Protein AF-A0A838PAS2-F1 (afdb_monomer_lite)

Structure (mmCIF, N/CA/C/O backbone):
data_AF-A0A838PAS2-F1
#
_entry.id   AF-A0A838PAS2-F1
#
loop_
_atom_site.group_PDB
_atom_site.id
_atom_site.type_symbol
_atom_site.label_atom_id
_atom_site.label_alt_id
_atom_site.label_comp_id
_atom_site.label_asym_id
_atom_site.label_entity_id
_atom_site.label_seq_id
_atom_site.pdbx_PDB_ins_code
_atom_site.Cartn_x
_atom_site.Cartn_y
_atom_site.Cartn_z
_atom_site.occupancy
_atom_site.B_iso_or_equiv
_atom_site.auth_seq_id
_atom_site.auth_comp_id
_atom_site.auth_asym_id
_atom_site.auth_atom_id
_atom_site.pdbx_PDB_model_num
ATOM 1 N N . MET A 1 1 ? 3.449 -16.831 20.352 1.00 34.25 1 MET A N 1
ATOM 2 C CA . MET A 1 1 ? 2.326 -17.574 19.741 1.00 34.25 1 MET A CA 1
ATOM 3 C C . MET A 1 1 ? 2.329 -17.229 18.261 1.00 34.25 1 MET A C 1
ATOM 5 O O . MET A 1 1 ? 2.595 -16.067 17.983 1.00 34.25 1 MET A O 1
ATOM 9 N N . PRO A 1 2 ? 2.157 -18.176 17.323 1.00 45.19 2 PRO A N 1
ATOM 10 C CA . PRO A 1 2 ? 1.973 -17.796 15.929 1.00 45.19 2 PRO A CA 1
ATOM 11 C C . PRO A 1 2 ? 0.646 -17.039 15.835 1.00 45.19 2 PRO A C 1
ATOM 13 O O . PRO A 1 2 ? -0.370 -17.533 16.326 1.00 45.19 2 PRO A O 1
ATOM 16 N N . ASP A 1 3 ? 0.677 -15.825 15.292 1.00 54.28 3 ASP A N 1
ATOM 17 C CA . ASP A 1 3 ? -0.532 -15.036 15.064 1.00 54.28 3 ASP A CA 1
ATOM 18 C C . ASP A 1 3 ? -1.503 -15.872 14.222 1.00 54.28 3 ASP A C 1
ATOM 20 O O . ASP A 1 3 ? -1.102 -16.454 13.207 1.00 54.28 3 ASP A O 1
ATOM 24 N N . ALA A 1 4 ? -2.759 -15.983 14.667 1.00 52.69 4 ALA A N 1
ATOM 25 C CA . ALA A 1 4 ? -3.792 -16.681 13.912 1.00 52.69 4 ALA A CA 1
ATOM 26 C C . ALA A 1 4 ? -3.823 -16.132 12.471 1.00 52.69 4 ALA A C 1
ATOM 28 O O . ALA A 1 4 ? -3.711 -14.912 12.293 1.00 52.69 4 ALA A O 1
ATOM 29 N N . PRO A 1 5 ? -3.928 -16.987 11.434 1.00 66.75 5 PRO A N 1
ATOM 30 C CA . PRO A 1 5 ? -4.085 -16.490 10.079 1.00 66.75 5 PRO A CA 1
ATOM 31 C C . PRO A 1 5 ? -5.358 -15.650 10.046 1.00 66.75 5 PRO A C 1
ATOM 33 O O . PRO A 1 5 ? -6.435 -16.131 10.392 1.00 66.75 5 PRO A O 1
ATOM 36 N N . PHE A 1 6 ? -5.222 -14.383 9.672 1.00 75.56 6 PHE A N 1
ATOM 37 C CA . PHE A 1 6 ? -6.393 -13.568 9.432 1.00 75.56 6 PHE A CA 1
ATOM 38 C C . PHE A 1 6 ? -7.120 -14.067 8.181 1.00 75.56 6 PHE A C 1
ATOM 40 O O . PHE A 1 6 ? -6.504 -14.440 7.183 1.00 75.56 6 PHE A O 1
ATOM 47 N N . THR A 1 7 ? -8.442 -14.091 8.262 1.00 81.00 7 THR A N 1
ATOM 48 C CA . THR A 1 7 ? -9.354 -14.629 7.256 1.00 81.00 7 THR A CA 1
ATOM 49 C C . THR A 1 7 ? -9.564 -13.654 6.099 1.00 81.00 7 THR A C 1
ATOM 51 O O . THR A 1 7 ? -9.415 -12.436 6.229 1.00 81.00 7 THR A O 1
ATOM 54 N N . GLU A 1 8 ? -10.005 -14.173 4.951 1.00 80.38 8 GLU A N 1
ATOM 55 C CA . GLU A 1 8 ? -10.382 -13.330 3.811 1.00 80.38 8 GLU A CA 1
ATOM 56 C C . GLU A 1 8 ? -11.519 -12.355 4.152 1.00 80.38 8 GLU A C 1
ATOM 58 O O . GLU A 1 8 ? -11.527 -11.215 3.683 1.00 80.38 8 GLU A O 1
ATOM 63 N N . ALA A 1 9 ? -12.450 -12.776 5.012 1.00 82.81 9 ALA A N 1
ATOM 64 C CA . ALA A 1 9 ? -13.533 -11.929 5.493 1.00 82.81 9 ALA A CA 1
ATOM 65 C C . ALA A 1 9 ? -13.001 -10.725 6.287 1.00 82.81 9 ALA A C 1
ATOM 67 O O . ALA A 1 9 ? -13.415 -9.597 6.025 1.00 82.81 9 ALA A O 1
ATOM 68 N N . GLU A 1 10 ? -12.039 -10.938 7.189 1.00 84.62 10 GLU A N 1
ATOM 69 C CA . GLU A 1 10 ? -11.407 -9.860 7.958 1.00 84.62 10 GLU A CA 1
ATOM 70 C C . GLU A 1 10 ? -10.631 -8.899 7.058 1.00 84.62 10 GLU A C 1
ATOM 72 O O . GLU A 1 10 ? -10.724 -7.685 7.228 1.00 84.62 10 GLU A O 1
ATOM 77 N N . VAL A 1 11 ? -9.904 -9.411 6.059 1.00 84.44 11 VAL A N 1
ATOM 78 C CA . VAL A 1 11 ? -9.207 -8.556 5.085 1.00 84.44 11 VAL A CA 1
ATOM 79 C C . VAL A 1 11 ? -10.203 -7.735 4.276 1.00 84.44 11 VAL A C 1
ATOM 81 O O . VAL A 1 11 ? -9.990 -6.543 4.067 1.00 84.44 11 VAL A O 1
ATOM 84 N N . ARG A 1 12 ? -11.308 -8.335 3.830 1.00 85.12 12 ARG A N 1
ATOM 85 C CA . ARG A 1 12 ? -12.341 -7.634 3.062 1.00 85.12 12 ARG A CA 1
ATOM 86 C C . ARG A 1 12 ? -13.007 -6.534 3.888 1.00 85.12 12 ARG A C 1
ATOM 88 O O . ARG A 1 12 ? -13.119 -5.409 3.399 1.00 85.12 12 ARG A O 1
ATOM 95 N N . ASP A 1 13 ? -13.377 -6.842 5.129 1.00 87.44 13 ASP A N 1
ATOM 96 C CA . ASP A 1 13 ? -13.904 -5.876 6.096 1.00 87.44 13 ASP A CA 1
ATOM 97 C C . ASP A 1 13 ? -12.906 -4.736 6.330 1.00 87.44 13 ASP A C 1
ATOM 99 O O . ASP A 1 13 ? -13.249 -3.560 6.203 1.00 87.44 13 ASP A O 1
ATOM 103 N N . LEU A 1 14 ? -11.631 -5.073 6.558 1.00 86.25 14 LEU A N 1
ATOM 104 C CA . LEU A 1 14 ? -10.566 -4.089 6.699 1.00 86.25 14 LEU A CA 1
ATOM 105 C C . LEU A 1 14 ? -10.484 -3.171 5.495 1.00 86.25 14 LEU A C 1
ATOM 107 O O . LEU A 1 14 ? -10.440 -1.965 5.683 1.00 86.25 14 LEU A O 1
ATOM 111 N N . ILE A 1 15 ? -10.445 -3.694 4.271 1.00 86.31 15 ILE A N 1
ATOM 112 C CA . ILE A 1 15 ? -10.315 -2.858 3.075 1.00 86.31 15 ILE A CA 1
ATOM 113 C C . ILE A 1 15 ? -11.521 -1.930 2.913 1.00 86.31 15 ILE A C 1
ATOM 115 O O . ILE A 1 15 ? -11.315 -0.749 2.633 1.00 86.31 15 ILE A O 1
ATOM 119 N N . ALA A 1 16 ? -12.737 -2.413 3.169 1.00 88.12 16 ALA A N 1
ATOM 120 C CA . ALA A 1 16 ? -13.961 -1.624 3.047 1.00 88.12 16 ALA A CA 1
ATOM 121 C C . ALA A 1 16 ? -14.114 -0.546 4.136 1.00 88.12 16 ALA A C 1
ATOM 123 O O . ALA A 1 16 ? -14.625 0.540 3.856 1.00 88.12 16 ALA A O 1
ATOM 124 N N . ALA A 1 17 ? -13.658 -0.818 5.363 1.00 88.81 17 ALA A N 1
ATOM 125 C CA . ALA A 1 17 ? -13.828 0.080 6.501 1.00 88.81 17 ALA A CA 1
ATOM 126 C C . ALA A 1 17 ? -13.238 1.477 6.245 1.00 88.81 17 ALA A C 1
ATOM 128 O O . ALA A 1 17 ? -12.187 1.615 5.618 1.00 88.81 17 ALA A O 1
ATOM 129 N N . LYS A 1 18 ? -13.882 2.518 6.780 1.00 90.69 18 LYS A N 1
ATOM 130 C CA . LYS A 1 18 ? -13.356 3.888 6.752 1.00 90.69 18 LYS A CA 1
ATOM 131 C C . LYS A 1 18 ? -12.232 4.033 7.781 1.00 90.69 18 LYS A C 1
ATOM 133 O O . LYS A 1 18 ? -12.364 3.590 8.926 1.00 90.69 18 LYS A O 1
ATOM 138 N N . LYS A 1 19 ? -11.107 4.608 7.366 1.00 91.50 19 LYS A N 1
ATOM 139 C CA . LYS A 1 19 ? -9.876 4.703 8.161 1.00 91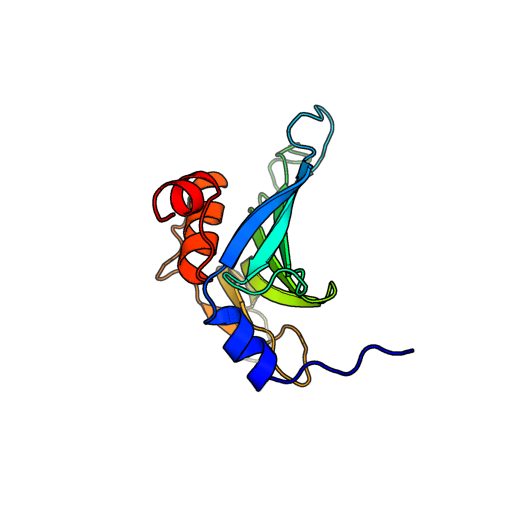.50 19 LYS A CA 1
ATOM 140 C C . LYS A 1 19 ? -9.297 6.105 8.085 1.00 91.50 19 LYS A C 1
ATOM 142 O O . LYS A 1 19 ? -9.620 6.842 7.165 1.00 91.50 19 LYS A O 1
ATOM 147 N N . TYR A 1 20 ? -8.377 6.430 8.982 1.00 89.69 20 TYR A N 1
ATOM 148 C CA . TYR A 1 20 ? -7.658 7.700 8.960 1.00 89.69 20 TYR A CA 1
ATOM 149 C C . TYR A 1 20 ? -6.190 7.512 9.339 1.00 89.69 20 TYR A C 1
ATOM 151 O O . TYR A 1 20 ? -5.826 6.576 10.060 1.00 89.69 20 TYR A O 1
ATOM 159 N N . ILE A 1 21 ? -5.340 8.411 8.845 1.00 90.00 21 ILE A N 1
ATOM 160 C CA . ILE A 1 21 ? -3.942 8.499 9.273 1.00 90.00 21 ILE A CA 1
ATOM 161 C C . ILE A 1 21 ? -3.907 9.054 10.699 1.00 90.00 21 ILE A C 1
ATOM 163 O O . ILE A 1 21 ? -4.293 10.197 10.933 1.00 90.00 21 ILE A O 1
ATOM 167 N N . HIS A 1 22 ? -3.425 8.253 11.649 1.00 88.38 22 HIS A N 1
ATOM 168 C CA . HIS A 1 22 ? -3.286 8.667 13.042 1.00 88.38 22 HIS A CA 1
ATOM 169 C C . HIS A 1 22 ? -1.983 9.436 13.273 1.00 88.38 22 HIS A C 1
ATOM 171 O O . HIS A 1 22 ? -1.994 10.516 13.858 1.00 88.38 22 HIS A O 1
ATOM 177 N N . ARG A 1 23 ? -0.855 8.883 12.811 1.00 88.12 23 ARG A N 1
ATOM 178 C CA . ARG A 1 23 ? 0.464 9.515 12.937 1.00 88.12 23 ARG A CA 1
ATOM 179 C C . ARG A 1 23 ? 1.470 8.973 11.930 1.00 88.12 23 ARG A C 1
ATOM 181 O O . ARG A 1 23 ? 1.278 7.912 11.335 1.00 88.12 23 ARG A O 1
ATOM 188 N N . VAL A 1 24 ? 2.575 9.697 11.787 1.00 89.88 24 VAL A N 1
ATOM 189 C CA . VAL A 1 24 ? 3.763 9.244 11.057 1.00 89.88 24 VAL A CA 1
ATOM 190 C C . VAL A 1 24 ? 4.639 8.420 12.000 1.00 89.88 24 VAL A C 1
ATOM 192 O O . VAL A 1 24 ? 5.004 8.892 13.071 1.00 89.88 24 VAL A O 1
ATOM 195 N N . MET A 1 25 ? 4.952 7.187 11.610 1.00 89.38 25 MET A N 1
ATOM 196 C CA . MET A 1 25 ? 5.799 6.257 12.369 1.00 89.38 25 MET A CA 1
ATOM 197 C C . MET A 1 25 ? 7.264 6.324 11.940 1.00 89.38 25 MET A C 1
ATOM 199 O O . MET A 1 25 ? 8.163 6.182 12.760 1.00 89.38 25 MET A O 1
ATOM 203 N N . GLU A 1 26 ? 7.502 6.514 10.645 1.00 89.12 26 GLU A N 1
ATOM 204 C CA . GLU A 1 26 ? 8.832 6.565 10.042 1.00 89.12 26 GLU A CA 1
ATOM 205 C C . GLU A 1 26 ? 8.783 7.543 8.873 1.00 89.12 26 GLU A C 1
ATOM 207 O O . GLU A 1 26 ? 7.883 7.435 8.044 1.00 89.12 26 GLU A O 1
ATOM 212 N N . ASP A 1 27 ? 9.738 8.467 8.796 1.00 88.75 27 ASP A N 1
ATOM 213 C CA . ASP A 1 27 ? 9.927 9.363 7.655 1.00 88.75 27 ASP A CA 1
ATOM 214 C C . ASP A 1 27 ? 11.419 9.635 7.475 1.00 88.75 27 ASP A C 1
ATOM 216 O O . ASP A 1 27 ? 12.057 10.261 8.322 1.00 88.75 27 ASP A O 1
ATOM 220 N N . ASN A 1 28 ? 11.987 9.152 6.373 1.00 84.25 28 ASN A N 1
ATOM 221 C CA . ASN A 1 28 ? 13.397 9.364 6.060 1.00 84.25 28 ASN A CA 1
ATOM 222 C C . ASN A 1 28 ? 13.614 10.339 4.886 1.00 84.25 28 ASN A C 1
ATOM 224 O O . ASN A 1 28 ? 14.734 10.435 4.385 1.00 84.25 28 ASN A O 1
ATOM 228 N N . ARG A 1 29 ? 12.587 11.089 4.454 1.00 79.06 29 ARG A N 1
ATOM 229 C CA . ARG A 1 29 ? 12.686 12.027 3.315 1.00 79.06 29 ARG A CA 1
ATOM 230 C C . ARG A 1 29 ? 13.773 13.087 3.487 1.00 79.06 29 ARG A C 1
ATOM 232 O O . ARG A 1 29 ? 14.336 13.544 2.501 1.00 79.06 29 ARG A O 1
ATOM 239 N N . GLY A 1 30 ? 14.072 13.464 4.730 1.00 76.38 30 GLY A N 1
ATOM 240 C CA . GLY A 1 30 ? 15.117 14.433 5.068 1.00 76.38 30 GLY A CA 1
ATOM 241 C C . GLY A 1 30 ? 16.541 13.867 5.091 1.00 76.38 30 GLY A C 1
ATOM 242 O O . GLY A 1 30 ? 17.465 14.611 5.403 1.00 76.38 30 GLY A O 1
ATOM 243 N N . GLN A 1 31 ? 16.748 12.575 4.809 1.00 78.94 31 GLN A N 1
ATOM 244 C CA . GLN A 1 31 ? 18.072 11.953 4.853 1.00 78.94 31 GLN A CA 1
ATOM 245 C C . GLN A 1 31 ? 18.784 12.073 3.490 1.00 78.94 31 GLN A C 1
ATOM 247 O O . GLN A 1 31 ? 18.432 11.356 2.551 1.00 78.94 31 GLN A O 1
ATOM 252 N N . PRO A 1 32 ? 19.835 12.907 3.364 1.00 64.69 32 PRO A N 1
ATOM 253 C CA . PRO A 1 32 ? 20.451 13.238 2.072 1.00 64.69 32 PRO A CA 1
ATOM 254 C C . PRO A 1 32 ? 21.171 12.066 1.380 1.00 64.69 32 PRO A C 1
ATOM 256 O O . PRO A 1 32 ? 21.487 12.152 0.198 1.00 64.69 32 PRO A O 1
ATOM 259 N N . ASN A 1 33 ? 21.419 10.960 2.092 1.00 68.56 33 ASN A N 1
ATOM 260 C CA . ASN A 1 33 ? 22.094 9.766 1.567 1.00 68.56 33 ASN A CA 1
ATOM 261 C C . ASN A 1 33 ? 21.187 8.530 1.479 1.00 68.56 33 ASN A C 1
ATOM 263 O O . ASN A 1 33 ? 21.682 7.430 1.223 1.00 68.56 33 ASN A O 1
ATOM 267 N N . ALA A 1 34 ? 19.881 8.673 1.708 1.00 66.50 34 ALA A N 1
ATOM 268 C CA . ALA A 1 34 ? 18.977 7.539 1.631 1.00 66.50 34 ALA A CA 1
ATOM 269 C C . ALA A 1 34 ? 18.788 7.103 0.168 1.00 66.50 34 ALA A C 1
ATOM 271 O O . ALA A 1 34 ? 18.334 7.869 -0.677 1.00 66.50 34 ALA A O 1
ATOM 272 N N . ASN A 1 35 ? 19.101 5.839 -0.130 1.00 68.12 35 ASN A N 1
ATOM 273 C CA . ASN A 1 35 ? 18.839 5.233 -1.446 1.00 68.12 35 ASN A CA 1
ATOM 274 C C . ASN A 1 35 ? 17.335 4.974 -1.679 1.00 68.12 35 ASN A C 1
ATOM 276 O O . ASN A 1 35 ? 16.906 4.569 -2.760 1.00 68.12 35 ASN A O 1
ATOM 280 N N . GLU A 1 36 ? 16.522 5.177 -0.645 1.00 75.25 36 GLU A N 1
ATOM 281 C CA . GLU A 1 36 ? 15.075 5.070 -0.677 1.00 75.25 36 GLU A CA 1
ATOM 282 C C . GLU A 1 36 ? 14.427 6.030 0.314 1.00 75.25 36 GLU A C 1
ATOM 284 O O . GLU A 1 36 ? 14.862 6.161 1.452 1.00 75.25 36 GLU A O 1
ATOM 289 N N . ILE A 1 37 ? 13.349 6.656 -0.129 1.00 76.75 37 ILE A N 1
ATOM 290 C CA . ILE A 1 37 ? 12.339 7.286 0.701 1.00 76.75 37 ILE A CA 1
ATOM 291 C C . ILE A 1 37 ? 11.421 6.187 1.228 1.00 76.75 37 ILE A C 1
ATOM 293 O O . ILE A 1 37 ? 10.756 5.496 0.456 1.00 76.75 37 ILE A O 1
ATOM 297 N N . ARG A 1 38 ? 11.351 6.055 2.545 1.00 83.19 38 ARG A N 1
ATOM 298 C CA . ARG A 1 38 ? 10.375 5.278 3.293 1.00 83.19 38 ARG A CA 1
ATOM 299 C C . ARG A 1 38 ? 9.555 6.229 4.143 1.00 83.19 38 ARG A C 1
ATOM 301 O O . ARG A 1 38 ? 10.091 7.079 4.852 1.00 83.19 38 ARG A O 1
ATOM 308 N N . LEU A 1 39 ? 8.246 6.056 4.053 1.00 86.38 39 LEU A N 1
ATOM 309 C CA . LEU A 1 39 ? 7.284 6.774 4.866 1.00 86.38 39 LEU A CA 1
ATOM 310 C C . LEU A 1 39 ? 6.270 5.756 5.373 1.00 86.38 39 LEU A C 1
ATOM 312 O O . LEU A 1 39 ? 5.607 5.092 4.577 1.00 86.38 39 LEU A O 1
ATOM 316 N N . THR A 1 40 ? 6.185 5.591 6.686 1.00 89.94 40 THR A N 1
ATOM 317 C CA . THR A 1 40 ? 5.249 4.658 7.313 1.00 89.94 40 THR A CA 1
ATOM 318 C C . THR A 1 40 ? 4.253 5.453 8.140 1.00 89.94 40 THR A C 1
ATOM 320 O O . THR A 1 40 ? 4.645 6.190 9.041 1.00 89.94 40 THR A O 1
ATOM 323 N N . TYR A 1 41 ? 2.966 5.280 7.860 1.00 90.50 41 TYR A N 1
ATOM 324 C CA . TYR A 1 41 ? 1.878 5.843 8.652 1.00 90.50 41 TYR A CA 1
ATOM 325 C C . TYR A 1 41 ? 1.221 4.763 9.506 1.00 90.50 41 TYR A C 1
ATOM 327 O O . TYR A 1 41 ? 0.969 3.657 9.021 1.00 90.50 41 TYR A O 1
ATOM 335 N N . GLU A 1 42 ? 0.898 5.103 10.752 1.00 90.50 42 GLU A N 1
ATOM 336 C CA . GLU A 1 42 ? -0.075 4.357 11.551 1.00 90.50 42 GLU A CA 1
ATOM 337 C C . GLU A 1 42 ? -1.477 4.804 11.136 1.00 90.50 42 GLU A C 1
ATOM 339 O O . GLU A 1 42 ? -1.782 5.999 11.105 1.00 90.50 42 GLU A O 1
ATOM 344 N N . ILE A 1 43 ? -2.320 3.836 10.805 1.00 90.19 43 ILE A N 1
ATOM 345 C CA . ILE A 1 43 ? -3.704 4.023 10.391 1.00 90.19 43 ILE A CA 1
ATOM 346 C C . ILE A 1 43 ? -4.611 3.343 11.403 1.00 90.19 43 ILE A C 1
ATOM 348 O O . ILE A 1 43 ? -4.351 2.213 11.819 1.00 90.19 43 ILE A O 1
ATOM 352 N N . ARG A 1 44 ? -5.716 4.010 11.731 1.00 88.19 44 ARG A N 1
ATOM 353 C CA . ARG A 1 44 ? -6.772 3.465 12.586 1.00 88.19 44 ARG A CA 1
ATOM 354 C C . ARG A 1 44 ? -8.099 3.431 11.852 1.00 88.19 44 ARG A C 1
ATOM 356 O O . ARG A 1 44 ? -8.335 4.198 10.916 1.00 88.19 44 ARG A O 1
ATOM 363 N N . ARG A 1 45 ? -8.969 2.515 12.270 1.00 87.38 45 ARG A N 1
ATOM 364 C CA . ARG A 1 45 ? -10.361 2.477 11.815 1.00 87.38 45 ARG A CA 1
ATOM 365 C C . ARG A 1 45 ? -11.139 3.595 12.505 1.00 87.38 45 ARG A C 1
ATOM 367 O O . ARG A 1 45 ? -10.942 3.855 13.690 1.00 87.38 45 ARG A O 1
ATOM 374 N N . ARG A 1 46 ? -12.067 4.229 11.791 1.00 82.81 46 ARG A N 1
ATOM 375 C CA . ARG A 1 46 ? -12.990 5.186 12.413 1.00 82.81 46 ARG A CA 1
ATOM 376 C C . ARG A 1 46 ? -13.887 4.433 13.406 1.00 82.81 46 ARG A C 1
ATOM 378 O O . ARG A 1 46 ? -14.448 3.398 13.058 1.00 82.81 46 ARG A O 1
ATOM 385 N N . GLY A 1 47 ? -13.977 4.920 14.644 1.00 78.25 47 GLY A N 1
ATOM 386 C CA . GLY A 1 47 ? -14.773 4.296 15.711 1.00 78.25 47 GLY A CA 1
ATOM 387 C C . GLY A 1 47 ? -14.149 3.067 16.391 1.00 78.25 47 GLY A C 1
ATOM 388 O O . GLY A 1 47 ? -14.774 2.508 17.285 1.00 78.25 47 GLY A O 1
ATOM 389 N N . ASN A 1 48 ? -12.935 2.642 16.014 1.00 71.25 48 ASN A N 1
ATOM 390 C CA . ASN A 1 48 ? -12.202 1.597 16.736 1.00 71.25 48 ASN A CA 1
ATOM 391 C C . ASN A 1 48 ? -10.700 1.913 16.792 1.00 71.25 48 ASN A C 1
ATOM 393 O O . ASN A 1 48 ? -9.981 1.785 15.800 1.00 71.25 48 ASN A O 1
ATOM 397 N N . GLU A 1 49 ? -10.229 2.274 17.984 1.00 64.69 49 GLU A N 1
ATOM 398 C CA . GLU A 1 49 ? -8.857 2.732 18.218 1.00 64.69 49 GLU A CA 1
ATOM 399 C C . GLU A 1 49 ? -7.851 1.604 18.486 1.00 64.69 49 GLU A C 1
ATOM 401 O O . GLU A 1 49 ? -6.652 1.861 18.540 1.00 64.69 49 GLU A O 1
ATOM 406 N N . THR A 1 50 ? -8.313 0.360 18.647 1.00 63.75 50 THR A N 1
ATOM 407 C CA . THR A 1 50 ? -7.449 -0.766 19.058 1.00 63.75 50 THR A CA 1
ATOM 408 C C . THR A 1 50 ? -6.800 -1.516 17.892 1.00 63.75 50 THR A C 1
ATOM 410 O O . THR A 1 50 ? -5.823 -2.237 18.087 1.00 63.75 50 THR A O 1
ATOM 413 N N . GLY A 1 51 ? -7.305 -1.340 16.666 1.00 65.50 51 GLY A N 1
ATOM 414 C CA . GLY A 1 51 ? -6.782 -1.998 15.467 1.00 65.50 51 GLY A CA 1
ATOM 415 C C . GLY A 1 51 ? -5.780 -1.130 14.706 1.00 65.50 51 GLY A C 1
ATOM 416 O O . GLY A 1 51 ? -6.187 -0.203 14.004 1.00 65.50 51 GLY A O 1
ATOM 417 N N . ASN A 1 52 ? -4.491 -1.474 14.783 1.00 74.81 52 ASN A N 1
ATOM 418 C CA . ASN A 1 52 ? -3.430 -0.754 14.074 1.00 74.81 52 ASN A CA 1
ATOM 419 C C . ASN A 1 52 ? -3.173 -1.341 12.680 1.00 74.81 52 ASN A C 1
ATOM 421 O O . ASN A 1 52 ? -2.835 -2.517 12.518 1.00 74.81 52 ASN A O 1
ATOM 425 N N . LEU A 1 53 ? -3.291 -0.487 11.668 1.00 82.56 53 LEU A N 1
ATOM 426 C CA . LEU A 1 53 ? -2.864 -0.739 10.297 1.00 82.56 53 LEU A CA 1
ATOM 427 C C . LEU A 1 53 ? -1.627 0.103 9.998 1.00 82.56 53 LEU A C 1
ATOM 429 O O . LEU A 1 53 ? -1.455 1.191 10.542 1.00 82.56 53 LEU A O 1
ATOM 433 N N . HIS A 1 54 ? -0.778 -0.374 9.095 1.00 85.25 54 HIS A N 1
ATOM 434 C CA . HIS A 1 54 ? 0.380 0.384 8.641 1.00 85.25 54 HIS A CA 1
ATOM 435 C C . HIS A 1 54 ? 0.286 0.627 7.143 1.00 85.25 54 HIS A C 1
ATOM 437 O O . HIS A 1 54 ? 0.253 -0.314 6.354 1.00 85.25 54 HIS A O 1
ATOM 443 N N . LEU A 1 55 ? 0.296 1.890 6.730 1.00 84.12 55 LEU A N 1
ATOM 444 C CA . LEU A 1 55 ? 0.538 2.239 5.336 1.00 84.12 55 LEU A CA 1
ATOM 445 C C . LEU A 1 55 ? 2.027 2.489 5.171 1.00 84.12 55 LEU A C 1
ATOM 447 O O . LEU A 1 55 ? 2.548 3.493 5.650 1.00 84.12 55 LEU A O 1
ATOM 451 N N . ARG A 1 56 ? 2.707 1.559 4.504 1.00 84.25 56 ARG A N 1
ATOM 452 C CA . ARG A 1 56 ? 4.122 1.681 4.170 1.00 84.25 56 ARG A CA 1
ATOM 453 C C . ARG A 1 56 ? 4.261 2.149 2.737 1.00 84.25 56 ARG A C 1
ATOM 455 O O . ARG A 1 56 ? 3.853 1.475 1.790 1.00 84.25 56 ARG A O 1
ATOM 462 N N . LEU A 1 57 ? 4.896 3.292 2.591 1.00 81.19 57 LEU A N 1
ATOM 463 C CA . LEU A 1 57 ? 5.247 3.894 1.326 1.00 81.19 57 LEU A CA 1
ATOM 464 C C . LEU A 1 57 ? 6.737 3.710 1.106 1.00 81.19 57 LEU A C 1
ATOM 466 O O . LEU A 1 57 ? 7.538 3.877 2.028 1.00 81.19 57 LEU A O 1
ATOM 470 N N . PHE A 1 58 ? 7.103 3.386 -0.123 1.00 77.44 58 PHE A N 1
ATOM 471 C CA . PHE A 1 58 ? 8.492 3.315 -0.525 1.00 77.44 58 PHE A CA 1
ATOM 472 C C . PHE A 1 58 ? 8.650 3.941 -1.909 1.00 77.44 58 PHE A C 1
ATOM 474 O O . PHE A 1 58 ? 7.989 3.560 -2.870 1.00 77.44 58 PHE A O 1
ATOM 481 N N . ALA A 1 59 ? 9.552 4.901 -2.027 1.00 66.38 59 ALA A N 1
ATOM 482 C CA . ALA A 1 59 ? 10.017 5.428 -3.299 1.00 66.38 59 ALA A CA 1
ATOM 483 C C . ALA A 1 59 ? 11.532 5.348 -3.290 1.00 66.38 59 ALA A C 1
ATOM 485 O O . ALA A 1 59 ? 12.161 5.865 -2.381 1.00 66.38 59 ALA A O 1
ATOM 486 N N . ARG A 1 60 ? 12.165 4.695 -4.263 1.00 61.69 60 ARG A N 1
ATOM 487 C CA . ARG A 1 60 ? 13.630 4.728 -4.312 1.00 61.69 60 ARG A CA 1
ATOM 488 C C . ARG A 1 60 ? 14.080 6.109 -4.789 1.00 61.69 60 ARG A C 1
ATOM 490 O O . ARG A 1 60 ? 13.670 6.536 -5.863 1.00 61.69 60 ARG A O 1
ATOM 497 N N . LEU A 1 61 ? 14.875 6.805 -3.972 1.00 53.66 61 LEU A N 1
ATOM 498 C CA . LEU A 1 61 ? 15.498 8.072 -4.352 1.00 53.66 61 LEU A CA 1
ATOM 499 C C . LEU A 1 61 ? 16.513 7.760 -5.445 1.00 53.66 61 LEU A C 1
ATOM 501 O O . LEU A 1 61 ? 17.330 6.849 -5.303 1.00 53.66 61 LEU A O 1
ATOM 505 N N . GLU A 1 62 ? 16.433 8.486 -6.554 1.00 48.84 62 GLU A N 1
ATOM 506 C CA . GLU A 1 62 ? 17.338 8.308 -7.681 1.00 48.84 62 GLU A CA 1
ATOM 507 C C . GLU A 1 62 ? 18.764 8.720 -7.288 1.00 48.84 62 GLU A C 1
ATOM 509 O O . GLU A 1 62 ? 19.204 9.829 -7.569 1.00 48.84 62 GLU A O 1
ATOM 514 N N . LYS A 1 63 ? 19.543 7.808 -6.700 1.00 44.75 63 LYS A N 1
ATOM 515 C CA . LYS A 1 63 ? 20.978 7.794 -6.978 1.00 44.75 63 LYS A CA 1
ATOM 516 C C . LYS A 1 63 ? 21.145 6.961 -8.235 1.00 44.75 63 LYS A C 1
ATOM 518 O O . LYS A 1 63 ? 21.013 5.739 -8.212 1.00 44.75 63 LYS A O 1
ATOM 523 N N . GLN A 1 64 ? 21.331 7.639 -9.362 1.00 45.31 64 GLN A N 1
ATOM 524 C CA . GLN A 1 64 ? 21.579 7.004 -10.647 1.00 45.31 64 GLN A CA 1
ATOM 525 C C . GLN A 1 64 ? 22.903 6.231 -10.541 1.00 45.31 64 GLN A C 1
ATOM 527 O O . GLN A 1 64 ? 23.975 6.795 -10.716 1.00 45.31 64 GLN A O 1
ATOM 532 N N . VAL A 1 65 ? 22.845 4.944 -10.182 1.00 48.22 65 VAL A N 1
ATOM 533 C CA . VAL A 1 65 ? 24.052 4.101 -10.110 1.00 48.22 65 VAL A CA 1
ATOM 534 C C . VAL A 1 65 ? 24.598 3.871 -11.525 1.00 48.22 65 VAL A C 1
ATOM 536 O O . VAL A 1 65 ? 25.804 3.770 -11.712 1.00 48.22 65 VAL A O 1
ATOM 539 N N . ASN A 1 66 ? 23.713 3.819 -12.532 1.00 48.00 66 ASN A N 1
ATOM 540 C CA . ASN A 1 66 ? 24.061 3.699 -13.946 1.00 48.00 66 ASN A CA 1
ATOM 541 C C . ASN A 1 66 ? 22.862 4.105 -14.836 1.00 48.00 66 ASN A C 1
ATOM 543 O O . ASN A 1 66 ? 21.728 3.717 -14.551 1.00 48.00 66 ASN A O 1
ATOM 547 N N . ALA A 1 67 ? 23.094 4.852 -15.922 1.00 51.69 67 ALA A N 1
ATOM 548 C CA . ALA A 1 67 ? 22.057 5.293 -16.866 1.00 51.69 67 ALA A CA 1
ATOM 549 C C . ALA A 1 67 ? 21.359 4.138 -17.617 1.00 51.69 67 ALA A C 1
ATOM 551 O O . ALA A 1 67 ? 20.243 4.309 -18.102 1.00 51.69 67 ALA A O 1
ATOM 552 N N . ALA A 1 68 ? 21.989 2.959 -17.680 1.00 54.06 68 ALA A N 1
ATOM 553 C CA . ALA A 1 68 ? 21.445 1.773 -18.344 1.00 54.06 68 ALA A CA 1
ATOM 554 C C . ALA A 1 68 ? 20.411 0.988 -17.505 1.00 54.06 68 ALA A C 1
ATOM 556 O O . ALA A 1 68 ? 19.725 0.113 -18.034 1.00 54.06 68 ALA A 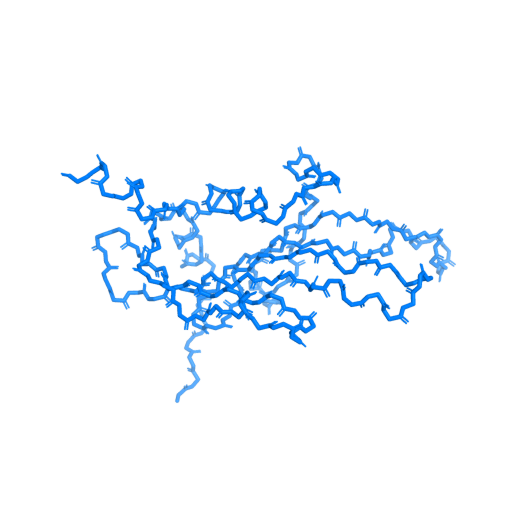O 1
ATOM 557 N N . VAL A 1 69 ? 20.288 1.266 -16.201 1.00 53.88 69 VAL A N 1
ATOM 558 C CA . VAL A 1 69 ? 19.410 0.507 -15.296 1.00 53.88 69 VAL A CA 1
ATOM 559 C C . VAL A 1 69 ? 18.032 1.163 -15.221 1.00 53.88 69 VAL A C 1
ATOM 561 O O . VAL A 1 69 ? 17.908 2.362 -14.976 1.00 53.88 69 VAL A O 1
ATOM 564 N N . VAL A 1 70 ? 16.976 0.364 -15.421 1.00 56.50 70 VAL A N 1
ATOM 565 C CA . VAL A 1 70 ? 15.580 0.821 -15.333 1.00 56.50 70 VAL A CA 1
ATOM 566 C C . VAL A 1 70 ? 15.328 1.444 -13.960 1.00 56.50 70 VAL A C 1
ATOM 568 O O . VAL A 1 70 ? 15.523 0.793 -12.934 1.00 56.50 70 VAL A O 1
ATOM 571 N N . LYS A 1 71 ? 14.866 2.700 -13.958 1.00 58.47 71 LYS A N 1
ATOM 572 C CA . LYS A 1 71 ? 14.543 3.458 -12.746 1.00 58.47 71 LYS A CA 1
ATOM 573 C C . LYS A 1 71 ? 13.560 2.670 -11.865 1.00 58.47 71 LYS A C 1
ATOM 575 O O . LYS A 1 71 ? 12.477 2.325 -12.352 1.00 58.47 71 LYS A O 1
ATOM 580 N N . PRO A 1 72 ? 13.901 2.367 -10.600 1.00 59.53 72 PRO A N 1
ATOM 581 C CA . PRO A 1 72 ? 12.946 1.776 -9.677 1.00 59.53 72 PRO A CA 1
ATOM 582 C C . PRO A 1 72 ? 11.818 2.775 -9.405 1.00 59.53 72 PRO A C 1
ATOM 584 O O . PRO A 1 72 ? 12.054 3.902 -8.989 1.00 59.53 72 PRO A O 1
ATOM 587 N N . GLN A 1 73 ? 10.593 2.350 -9.675 1.00 72.56 73 GLN A N 1
ATOM 588 C CA . GLN A 1 73 ? 9.383 3.155 -9.530 1.00 72.56 73 GLN A CA 1
ATOM 589 C C . GLN A 1 73 ? 8.847 3.089 -8.089 1.00 72.56 73 GLN A C 1
ATOM 591 O O . GLN A 1 73 ? 9.129 2.115 -7.377 1.00 72.56 73 GLN A O 1
ATOM 596 N N . PRO A 1 74 ? 8.080 4.098 -7.643 1.00 76.69 74 PRO A N 1
ATOM 597 C CA . PRO A 1 74 ? 7.501 4.102 -6.310 1.00 76.69 74 PRO A CA 1
ATOM 598 C C . PRO A 1 74 ? 6.470 2.984 -6.125 1.00 76.69 74 PRO A C 1
ATOM 600 O O . PRO A 1 74 ? 5.886 2.464 -7.079 1.00 76.69 74 PRO A O 1
ATOM 603 N N . GLY A 1 75 ? 6.232 2.621 -4.871 1.00 85.38 75 GLY A N 1
ATOM 604 C CA . GLY A 1 75 ? 5.196 1.681 -4.494 1.00 85.38 75 GLY A CA 1
ATOM 605 C C . GLY A 1 75 ? 4.607 1.997 -3.128 1.00 85.38 75 GLY A C 1
ATOM 606 O O . GLY A 1 75 ? 5.201 2.658 -2.275 1.00 85.38 75 GLY A O 1
ATOM 607 N N . VAL A 1 76 ? 3.387 1.520 -2.940 1.00 89.62 76 VAL A N 1
ATOM 608 C CA . VAL A 1 76 ? 2.576 1.788 -1.757 1.00 89.62 76 VAL A CA 1
ATOM 609 C C . VAL A 1 76 ? 2.000 0.464 -1.296 1.00 89.62 76 VAL A C 1
ATOM 611 O O . VAL A 1 76 ? 1.495 -0.308 -2.107 1.00 89.62 76 VAL A O 1
ATOM 614 N N . SER A 1 77 ? 2.134 0.142 -0.015 1.00 90.69 77 SER A N 1
ATOM 615 C CA . SER A 1 77 ? 1.625 -1.092 0.579 1.00 90.69 77 SER A CA 1
ATOM 616 C C . SER A 1 77 ? 0.805 -0.773 1.816 1.00 90.69 77 SER A C 1
ATOM 618 O O . SER A 1 77 ? 1.269 -0.066 2.704 1.00 90.69 77 SER A O 1
ATOM 620 N N . LEU A 1 78 ? -0.393 -1.337 1.890 1.00 90.81 78 LEU A N 1
ATOM 621 C CA . LEU A 1 78 ? -1.181 -1.395 3.108 1.00 90.81 78 LEU A CA 1
ATOM 622 C C . LEU A 1 78 ? -0.885 -2.717 3.809 1.00 90.81 78 LEU A C 1
ATOM 624 O O . LEU A 1 78 ? -0.958 -3.785 3.194 1.00 90.81 78 LEU A O 1
ATOM 628 N N . LEU A 1 79 ? -0.535 -2.633 5.085 1.00 89.88 79 LEU A N 1
ATOM 629 C CA . LEU A 1 79 ? -0.171 -3.760 5.921 1.00 89.88 79 LEU A CA 1
ATOM 630 C C . LEU A 1 79 ? -1.081 -3.832 7.141 1.00 89.88 79 LEU A C 1
ATOM 632 O O . LEU A 1 79 ? -1.440 -2.815 7.734 1.00 89.88 79 LEU A O 1
ATOM 636 N N . TRP A 1 80 ? -1.368 -5.055 7.555 1.00 85.38 80 TRP A N 1
ATOM 637 C CA . TRP A 1 80 ? -2.011 -5.381 8.815 1.00 85.38 80 TRP A CA 1
ATOM 638 C C . TRP A 1 80 ? -1.193 -6.462 9.512 1.00 85.38 80 TRP A C 1
ATOM 640 O O . TRP A 1 80 ? -0.773 -7.417 8.863 1.00 85.38 80 TRP A O 1
ATOM 650 N N . CYS A 1 81 ? -0.877 -6.275 10.796 1.00 79.62 81 CYS A N 1
ATOM 651 C CA . CYS A 1 81 ? 0.015 -7.177 11.541 1.00 79.62 81 CYS A CA 1
ATOM 652 C C . CYS A 1 81 ? 1.325 -7.485 10.782 1.00 79.62 81 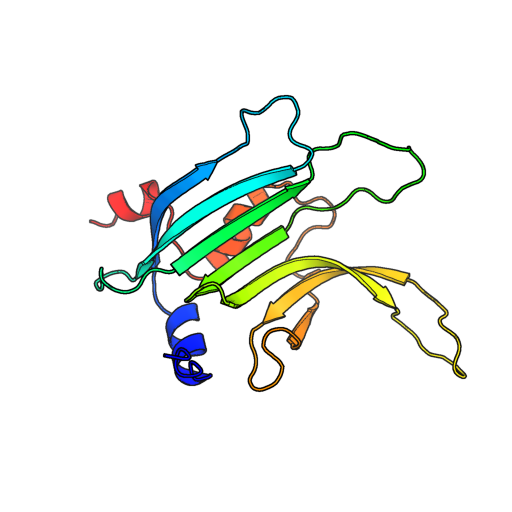CYS A C 1
ATOM 654 O O . CYS A 1 81 ? 1.772 -8.623 10.702 1.00 79.62 81 CYS A O 1
ATOM 656 N N . ASN A 1 82 ? 1.918 -6.462 10.151 1.00 78.19 82 ASN A N 1
ATOM 657 C CA . ASN A 1 82 ? 3.106 -6.557 9.286 1.00 78.19 82 ASN A CA 1
ATOM 658 C C . ASN A 1 82 ? 2.973 -7.436 8.030 1.00 78.19 82 ASN A C 1
ATOM 660 O O . ASN A 1 82 ? 3.933 -7.537 7.264 1.00 78.19 82 ASN A O 1
ATOM 664 N N . LYS A 1 83 ? 1.794 -7.995 7.751 1.00 82.38 83 LYS A N 1
ATOM 665 C CA . LYS A 1 83 ? 1.495 -8.677 6.494 1.00 82.38 83 LYS A CA 1
ATOM 666 C C . LYS A 1 83 ? 0.848 -7.712 5.511 1.00 82.38 83 LYS A C 1
ATOM 668 O O . LYS A 1 83 ? 0.023 -6.881 5.882 1.00 82.38 83 LYS A O 1
ATOM 673 N N . ARG A 1 84 ? 1.236 -7.791 4.241 1.00 86.38 84 ARG A N 1
ATOM 674 C CA . ARG A 1 84 ? 0.669 -6.954 3.178 1.00 86.38 84 ARG A CA 1
ATOM 675 C C . ARG A 1 84 ? -0.741 -7.434 2.843 1.00 86.38 84 ARG A C 1
ATOM 677 O O . ARG A 1 84 ? -0.920 -8.605 2.549 1.00 86.38 84 ARG A O 1
ATOM 684 N N . ILE A 1 85 ? -1.706 -6.515 2.839 1.00 87.25 85 ILE A N 1
ATOM 685 C CA . ILE A 1 85 ? -3.099 -6.793 2.451 1.00 87.25 85 ILE A CA 1
ATOM 686 C C . ILE A 1 85 ? -3.483 -6.176 1.097 1.00 87.25 85 ILE A C 1
ATOM 688 O O . ILE A 1 85 ? -4.314 -6.720 0.358 1.00 87.25 85 ILE A O 1
ATOM 692 N N . ARG A 1 86 ? -2.839 -5.057 0.738 1.00 88.62 86 ARG A N 1
ATOM 693 C CA . ARG A 1 86 ? -2.913 -4.412 -0.582 1.00 88.62 86 ARG A CA 1
ATOM 694 C C . ARG A 1 86 ? -1.576 -3.780 -0.941 1.00 88.62 86 ARG A C 1
ATOM 696 O O . ARG A 1 86 ? -0.847 -3.319 -0.063 1.00 88.62 86 ARG A O 1
ATOM 703 N N . CYS A 1 87 ? -1.252 -3.708 -2.225 1.00 88.88 87 CYS A N 1
ATOM 704 C CA . CYS A 1 87 ? -0.130 -2.905 -2.696 1.00 88.88 87 CYS A CA 1
ATOM 705 C C . CYS A 1 87 ? -0.310 -2.474 -4.134 1.00 88.88 87 CYS A C 1
ATOM 707 O O . CYS A 1 87 ? -0.697 -3.285 -4.956 1.00 88.88 87 CYS A O 1
ATOM 709 N N . ILE A 1 88 ? 0.055 -1.235 -4.447 1.00 88.81 88 ILE A N 1
ATOM 710 C CA . ILE A 1 88 ? 0.251 -0.798 -5.825 1.00 88.81 88 ILE A CA 1
ATOM 711 C C . ILE A 1 88 ? 1.746 -0.613 -6.049 1.00 88.81 88 ILE A C 1
ATOM 713 O O . ILE A 1 88 ? 2.417 0.097 -5.296 1.00 88.81 88 ILE A O 1
ATOM 717 N N . CYS A 1 89 ? 2.284 -1.294 -7.056 1.00 85.88 89 CYS A N 1
ATOM 718 C CA . CYS A 1 89 ? 3.683 -1.166 -7.440 1.00 85.88 89 CYS A CA 1
ATOM 719 C C . CYS A 1 89 ? 3.865 -1.399 -8.936 1.00 85.88 89 CYS A C 1
ATOM 721 O O . CYS A 1 89 ? 3.143 -2.172 -9.565 1.00 85.88 89 CYS A O 1
ATOM 723 N N . TRP A 1 90 ? 4.868 -0.747 -9.500 1.00 79.62 90 TRP A N 1
ATOM 724 C CA . TRP A 1 90 ? 5.316 -1.027 -10.853 1.00 79.62 90 TRP A CA 1
ATOM 725 C C . TRP A 1 90 ? 6.212 -2.259 -10.852 1.00 79.62 90 TRP A C 1
ATOM 727 O O . TRP A 1 90 ? 7.158 -2.342 -10.058 1.00 79.62 90 TRP A O 1
ATOM 737 N N . ARG A 1 91 ? 5.966 -3.204 -11.758 1.00 71.56 91 ARG A N 1
ATOM 738 C CA . ARG A 1 91 ? 6.891 -4.316 -11.983 1.00 71.56 91 ARG A CA 1
ATOM 739 C C . ARG A 1 91 ? 7.108 -4.576 -13.463 1.00 71.56 91 ARG A C 1
ATOM 741 O O . ARG A 1 91 ? 6.354 -4.161 -14.334 1.00 71.56 91 ARG A O 1
ATOM 748 N N . LEU A 1 92 ? 8.217 -5.263 -13.706 1.00 63.47 92 LEU A N 1
ATOM 749 C CA . LEU A 1 92 ? 8.505 -5.940 -14.953 1.00 63.47 92 LEU A CA 1
ATOM 750 C C . LEU A 1 92 ? 7.923 -7.353 -14.834 1.00 63.47 92 LEU A C 1
ATOM 752 O O . LEU A 1 92 ? 8.350 -8.102 -13.950 1.00 63.47 92 LEU A O 1
ATOM 756 N N . ARG A 1 93 ? 6.963 -7.720 -15.683 1.00 60.56 93 ARG A N 1
ATOM 757 C CA . ARG A 1 93 ? 6.494 -9.107 -15.805 1.00 60.56 93 ARG A CA 1
ATOM 758 C C . ARG A 1 93 ? 6.738 -9.647 -17.210 1.00 60.56 93 ARG A C 1
ATOM 760 O O . ARG A 1 93 ? 6.770 -8.898 -18.186 1.00 60.56 93 ARG A O 1
ATOM 767 N N . HIS A 1 94 ? 6.959 -10.959 -17.279 1.00 54.97 94 HIS A N 1
ATOM 768 C CA . HIS A 1 94 ? 7.001 -11.701 -18.533 1.00 54.97 94 HIS A CA 1
ATOM 769 C C . HIS A 1 94 ? 5.566 -11.889 -19.003 1.00 54.97 94 HIS A C 1
ATOM 771 O O . HIS A 1 94 ? 4.774 -12.487 -18.279 1.00 54.97 94 HIS A O 1
ATOM 777 N N . ASP A 1 95 ? 5.240 -11.355 -20.171 1.00 47.28 95 ASP A N 1
ATOM 778 C CA . ASP A 1 95 ? 3.843 -11.280 -20.607 1.00 47.28 95 ASP A CA 1
ATOM 779 C C . ASP A 1 95 ? 3.459 -12.433 -21.546 1.00 47.28 95 ASP A C 1
ATOM 781 O O . ASP A 1 95 ? 2.285 -12.727 -21.731 1.00 47.28 95 ASP A O 1
ATOM 785 N N . ILE A 1 96 ? 4.438 -13.137 -22.134 1.00 48.16 96 ILE A N 1
ATOM 786 C CA . ILE A 1 96 ? 4.177 -14.204 -23.110 1.00 48.16 96 ILE A CA 1
ATOM 787 C C . ILE A 1 96 ? 5.233 -15.311 -22.987 1.00 48.16 96 ILE A C 1
ATOM 789 O O . ILE A 1 96 ? 6.415 -15.086 -23.267 1.00 48.16 96 ILE A O 1
ATOM 793 N N . ILE A 1 97 ? 4.791 -16.517 -22.611 1.00 46.06 97 ILE A N 1
ATOM 794 C CA . ILE A 1 97 ? 5.505 -17.770 -22.891 1.00 46.06 97 ILE A CA 1
ATOM 795 C C . ILE A 1 97 ? 4.894 -18.321 -24.178 1.00 46.06 97 ILE A C 1
ATOM 797 O O . ILE A 1 97 ? 3.770 -18.819 -24.166 1.00 46.06 97 ILE A O 1
ATOM 801 N N . ARG A 1 98 ? 5.617 -18.217 -25.291 1.00 42.00 98 ARG A N 1
ATOM 802 C CA . ARG A 1 98 ? 5.258 -18.894 -26.544 1.00 42.00 98 ARG A CA 1
ATOM 803 C C . ARG A 1 98 ? 6.326 -19.946 -26.788 1.00 42.00 98 ARG A C 1
ATOM 805 O O . ARG A 1 98 ? 7.513 -19.634 -26.707 1.00 42.00 98 ARG A O 1
ATOM 812 N N . ASP A 1 99 ? 5.910 -21.190 -26.987 1.00 47.50 99 ASP A N 1
ATOM 813 C CA . ASP A 1 99 ? 6.811 -22.315 -27.264 1.00 47.50 99 ASP A CA 1
ATOM 814 C C . ASP A 1 99 ? 7.943 -22.473 -26.224 1.00 47.50 99 ASP A C 1
ATOM 816 O O . ASP A 1 99 ? 9.096 -22.746 -26.551 1.00 47.50 99 ASP A O 1
ATOM 820 N N . GLY A 1 100 ? 7.631 -22.236 -24.944 1.00 53.81 100 GLY A N 1
ATOM 821 C CA . GLY A 1 100 ? 8.591 -22.366 -23.841 1.00 53.81 100 GLY A CA 1
ATOM 822 C C . GLY A 1 100 ? 9.668 -21.274 -23.772 1.00 53.81 100 GLY A C 1
ATOM 823 O O . GLY A 1 100 ? 10.572 -21.375 -22.943 1.00 53.81 100 GLY A O 1
ATOM 824 N N . ARG A 1 101 ? 9.590 -20.219 -24.597 1.00 49.56 101 ARG A N 1
ATOM 825 C CA . ARG A 1 101 ? 10.516 -19.074 -24.569 1.00 49.56 101 ARG A CA 1
ATOM 826 C C . ARG A 1 101 ? 9.805 -17.792 -24.138 1.00 49.56 101 ARG A C 1
ATOM 828 O O . ARG A 1 101 ? 8.664 -17.534 -24.513 1.00 49.56 101 ARG A O 1
ATOM 835 N N . VAL A 1 102 ? 10.500 -16.989 -23.335 1.00 54.47 102 VAL A N 1
ATOM 836 C CA . VAL A 1 102 ? 10.051 -15.669 -22.864 1.00 54.47 102 VAL A CA 1
ATOM 837 C C . VAL A 1 102 ? 10.293 -14.646 -23.978 1.00 54.47 102 VAL A C 1
ATOM 839 O O . VAL A 1 102 ? 11.446 -14.413 -24.334 1.00 54.47 102 VAL A O 1
ATOM 842 N N . ILE A 1 103 ? 9.231 -14.052 -24.542 1.00 48.94 103 ILE A N 1
ATOM 843 C CA . ILE A 1 103 ? 9.322 -13.210 -25.765 1.00 48.94 103 ILE A CA 1
ATOM 844 C C . ILE A 1 103 ? 9.066 -11.714 -25.498 1.00 48.94 103 ILE A C 1
ATOM 846 O O . ILE A 1 103 ? 9.206 -10.882 -26.388 1.00 48.94 103 ILE A O 1
ATOM 850 N N . GLY A 1 104 ? 8.750 -11.310 -24.266 1.00 48.22 104 GLY A N 1
ATOM 851 C CA . GLY A 1 104 ? 8.552 -9.892 -23.969 1.00 48.22 104 GLY A CA 1
ATOM 852 C C . GLY A 1 104 ? 8.536 -9.569 -22.485 1.00 48.22 104 GLY A C 1
ATOM 853 O O . GLY A 1 104 ? 8.055 -10.354 -21.665 1.00 48.22 104 GLY A O 1
ATOM 854 N N . PHE A 1 105 ? 9.050 -8.384 -22.158 1.00 50.91 105 PHE A N 1
ATOM 855 C CA . PHE A 1 105 ? 8.854 -7.764 -20.857 1.00 50.91 105 PHE A CA 1
ATOM 856 C C . PHE A 1 105 ? 7.800 -6.675 -20.987 1.00 50.91 105 PHE A C 1
ATOM 858 O O . PHE A 1 105 ? 8.005 -5.722 -21.743 1.00 50.91 105 PHE A O 1
ATOM 865 N N . VAL A 1 106 ? 6.727 -6.759 -20.207 1.00 54.41 106 VAL A N 1
ATOM 866 C CA . VAL A 1 106 ? 5.801 -5.637 -20.075 1.00 54.41 106 VAL A CA 1
ATOM 867 C C . VAL A 1 106 ? 6.037 -4.964 -18.729 1.00 54.41 106 VAL A C 1
ATOM 869 O O . VAL A 1 106 ? 6.165 -5.595 -17.677 1.00 54.41 106 VAL A O 1
ATOM 872 N N . ARG A 1 107 ? 6.245 -3.650 -18.816 1.00 67.38 107 ARG A N 1
ATOM 873 C CA . ARG A 1 107 ? 6.501 -2.752 -17.693 1.00 67.38 107 ARG A CA 1
ATOM 874 C C . ARG A 1 107 ? 5.195 -2.055 -17.381 1.00 67.38 107 ARG A C 1
ATOM 876 O O . ARG A 1 107 ? 4.788 -1.203 -18.172 1.00 67.38 107 ARG A O 1
ATOM 883 N N . HIS A 1 108 ? 4.540 -2.434 -16.295 1.00 76.19 108 HIS A N 1
ATOM 884 C CA . HIS A 1 108 ? 3.209 -1.917 -16.033 1.00 76.19 108 HIS A CA 1
ATOM 885 C C . HIS A 1 108 ? 2.872 -1.892 -14.533 1.00 76.19 108 HIS A C 1
ATOM 887 O O . HIS A 1 108 ? 3.569 -2.491 -13.704 1.00 76.19 108 HIS A O 1
ATOM 893 N N . TRP A 1 109 ? 1.851 -1.116 -14.163 1.00 84.19 109 TRP A N 1
ATOM 894 C CA . TRP A 1 109 ? 1.386 -1.010 -12.780 1.00 84.19 109 TRP A CA 1
ATOM 895 C C . TRP A 1 109 ? 0.567 -2.233 -12.386 1.00 84.19 109 TRP A C 1
ATOM 897 O O . TRP A 1 109 ? -0.250 -2.727 -13.159 1.00 84.19 109 TRP A O 1
ATOM 907 N N . HIS A 1 110 ? 0.758 -2.687 -11.153 1.00 83.12 110 HIS A N 1
ATOM 908 C CA . HIS A 1 110 ? 0.029 -3.812 -10.590 1.00 83.12 110 HIS A CA 1
ATOM 909 C C . HIS A 1 110 ? -0.553 -3.448 -9.236 1.00 83.12 110 HIS A C 1
ATOM 911 O O . HIS A 1 110 ? 0.160 -2.896 -8.392 1.00 83.12 110 HIS A O 1
ATOM 917 N N . GLU A 1 111 ? -1.795 -3.856 -8.996 1.00 85.75 111 GLU A N 1
ATOM 918 C CA . GLU A 1 111 ? -2.338 -3.958 -7.649 1.00 85.75 111 GLU A CA 1
ATOM 919 C C . GLU A 1 111 ? -2.243 -5.406 -7.168 1.00 85.75 111 GLU A C 1
ATOM 921 O O . GLU A 1 111 ? -2.856 -6.307 -7.735 1.00 85.75 111 GLU A O 1
ATOM 926 N N . LYS A 1 112 ? -1.471 -5.625 -6.107 1.00 85.06 112 LYS A N 1
ATOM 927 C CA . LYS A 1 112 ? -1.437 -6.872 -5.359 1.00 85.06 112 LYS A CA 1
ATOM 928 C C . LYS A 1 112 ? -2.509 -6.870 -4.289 1.00 85.06 112 LYS A C 1
ATOM 930 O O . LYS A 1 112 ? -2.647 -5.901 -3.535 1.00 85.06 112 LYS A O 1
ATOM 935 N N . GLN A 1 113 ? -3.213 -7.980 -4.195 1.00 82.62 113 GLN A N 1
ATOM 936 C CA . GLN A 1 113 ? -4.227 -8.221 -3.189 1.00 82.62 113 GLN A CA 1
ATOM 937 C C . GLN A 1 113 ? -3.856 -9.466 -2.395 1.00 82.62 113 GLN A C 1
ATOM 939 O O . GLN A 1 113 ? -3.427 -10.469 -2.968 1.00 82.62 113 GLN A O 1
ATOM 944 N N . TRP A 1 114 ? -4.012 -9.386 -1.076 1.00 82.31 114 TRP A N 1
ATOM 945 C CA . TRP A 1 114 ? -3.881 -10.562 -0.233 1.00 82.31 114 TRP A CA 1
ATOM 946 C C . TRP A 1 114 ? -4.955 -11.586 -0.577 1.00 82.31 114 TRP A C 1
ATOM 948 O O . TRP A 1 114 ? -6.111 -11.225 -0.813 1.00 82.31 114 TRP A O 1
ATOM 958 N N . THR A 1 115 ? -4.538 -12.846 -0.593 1.00 69.19 115 THR A N 1
ATOM 959 C CA . THR A 1 115 ? -5.365 -14.026 -0.835 1.00 69.19 115 THR A CA 1
ATOM 960 C C . THR A 1 115 ? -4.856 -15.165 0.036 1.00 69.19 115 THR A C 1
ATOM 962 O O . THR A 1 115 ? -3.645 -15.390 0.088 1.00 69.19 115 THR A O 1
ATOM 965 N N . ASP A 1 116 ? -5.756 -15.920 0.648 1.00 67.25 116 ASP A N 1
ATOM 966 C CA . ASP A 1 116 ? -5.448 -17.245 1.194 1.00 67.25 116 ASP A CA 1
ATOM 967 C C . ASP A 1 116 ? -5.289 -18.221 0.008 1.00 67.25 116 ASP A C 1
ATOM 969 O O . ASP A 1 116 ? -6.135 -18.166 -0.892 1.00 67.25 116 ASP A O 1
ATOM 973 N N . PRO A 1 117 ? -4.232 -19.055 -0.119 1.00 61.38 117 PRO A N 1
ATOM 974 C CA . PRO A 1 117 ? -3.113 -19.361 0.795 1.00 61.38 117 PRO A CA 1
ATOM 975 C C . PRO A 1 117 ? -1.786 -18.646 0.490 1.00 61.38 117 PRO A C 1
ATOM 977 O O . PRO A 1 117 ? -0.778 -18.862 1.158 1.00 61.38 117 PRO A O 1
ATOM 980 N N . ASP A 1 118 ? -1.751 -17.829 -0.558 1.00 59.03 118 ASP A N 1
ATOM 981 C CA . ASP A 1 118 ? -0.506 -17.342 -1.160 1.00 59.03 118 ASP A CA 1
ATOM 982 C C . ASP A 1 118 ? -0.010 -15.988 -0.618 1.00 59.03 118 ASP A C 1
ATOM 984 O O . ASP A 1 118 ? 1.017 -15.482 -1.078 1.00 59.03 118 ASP A O 1
ATOM 988 N N . GLU A 1 119 ? -0.758 -15.391 0.314 1.00 60.75 119 GLU A N 1
ATOM 989 C CA . GLU A 1 119 ? -0.551 -14.105 0.999 1.00 60.75 119 GLU A CA 1
ATOM 990 C C . GLU A 1 119 ? -0.421 -12.849 0.094 1.00 60.75 119 GLU A C 1
ATOM 992 O O . GLU A 1 119 ? -0.729 -11.753 0.553 1.00 60.75 119 GLU A O 1
ATOM 997 N N . ASP A 1 120 ? 0.010 -12.942 -1.177 1.00 60.31 120 ASP A N 1
ATOM 998 C CA . ASP A 1 120 ? 0.346 -11.771 -2.019 1.00 60.31 120 ASP A CA 1
ATOM 999 C C . ASP A 1 120 ? 0.376 -12.050 -3.549 1.00 60.31 120 ASP A C 1
ATOM 1001 O O . ASP A 1 120 ? 1.209 -11.474 -4.270 1.00 60.31 120 ASP A O 1
ATOM 1005 N N . LYS A 1 121 ? -0.469 -12.960 -4.072 1.00 62.75 121 LYS A N 1
ATOM 1006 C CA . LYS A 1 121 ? -0.401 -13.386 -5.492 1.00 62.75 121 LYS A CA 1
ATOM 1007 C C . LYS A 1 121 ? -1.426 -12.776 -6.444 1.00 62.75 121 LYS A C 1
ATOM 1009 O O . LYS A 1 121 ? -1.085 -12.654 -7.625 1.00 62.75 121 LYS A O 1
ATOM 1014 N N . PHE A 1 122 ? -2.628 -12.395 -6.004 1.00 62.53 122 PHE A N 1
ATOM 1015 C CA . PHE A 1 122 ? -3.614 -11.871 -6.953 1.00 62.53 122 PHE A CA 1
ATOM 1016 C C . PHE A 1 122 ? -3.189 -10.487 -7.437 1.00 62.53 122 PHE A C 1
ATOM 1018 O O . PHE A 1 122 ? -3.050 -9.549 -6.651 1.00 62.53 122 PHE A O 1
ATOM 1025 N N . ILE A 1 123 ? -2.915 -10.401 -8.736 1.00 69.62 123 ILE A N 1
ATOM 1026 C CA . ILE A 1 123 ? -2.371 -9.222 -9.394 1.00 69.62 123 ILE A CA 1
ATOM 1027 C C . ILE A 1 123 ? -3.392 -8.744 -10.406 1.00 69.62 123 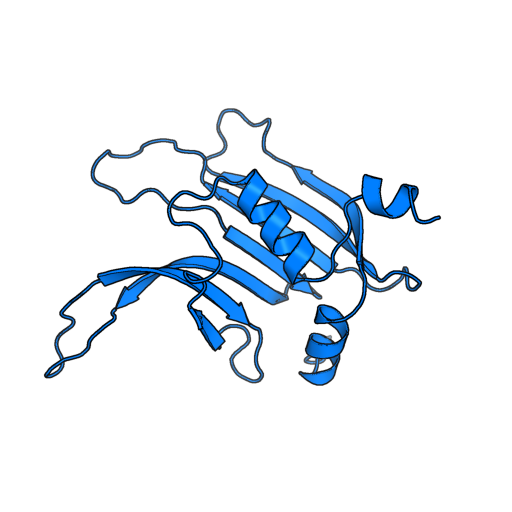ILE A C 1
ATOM 1029 O O . ILE A 1 123 ? -3.670 -9.432 -11.385 1.00 69.62 123 ILE A O 1
ATOM 1033 N N . ILE A 1 124 ? -3.921 -7.558 -10.148 1.00 75.31 124 ILE A N 1
ATOM 1034 C CA . ILE A 1 124 ? -4.796 -6.839 -11.062 1.00 75.31 124 ILE A CA 1
ATOM 1035 C C . ILE A 1 124 ? -3.922 -5.871 -11.852 1.00 75.31 124 ILE A C 1
ATOM 1037 O O . ILE A 1 124 ? -3.064 -5.190 -11.275 1.00 75.31 124 ILE A O 1
ATOM 1041 N N . ASP A 1 125 ? -4.128 -5.827 -13.166 1.00 76.69 125 ASP A N 1
ATOM 1042 C CA . ASP A 1 125 ? -3.591 -4.759 -14.000 1.00 76.69 125 ASP A CA 1
ATOM 1043 C C . ASP A 1 125 ? -4.131 -3.414 -13.483 1.00 76.69 125 ASP A C 1
ATOM 1045 O O . ASP A 1 125 ? -5.339 -3.216 -13.356 1.00 76.69 125 ASP A O 1
ATOM 1049 N N . ALA A 1 126 ? -3.225 -2.511 -13.113 1.00 81.62 126 ALA A N 1
ATOM 1050 C CA . ALA A 1 126 ? -3.584 -1.218 -12.549 1.00 81.62 126 ALA A CA 1
ATOM 1051 C C . ALA A 1 126 ? -3.425 -0.054 -13.539 1.00 81.62 126 ALA A C 1
ATOM 1053 O O . ALA A 1 126 ? -3.592 1.100 -13.153 1.00 81.62 126 ALA A O 1
ATOM 1054 N N . ASN A 1 127 ? -3.094 -0.313 -14.803 1.00 80.31 127 ASN A N 1
ATOM 1055 C CA . ASN A 1 127 ? -2.767 0.731 -15.778 1.00 80.31 127 ASN A CA 1
ATOM 1056 C C . ASN A 1 127 ? -3.991 1.528 -16.227 1.00 80.31 127 ASN A C 1
ATOM 1058 O O . ASN A 1 127 ? -3.843 2.693 -16.593 1.00 80.31 127 ASN A O 1
ATOM 1062 N N . ASP A 1 128 ? -5.190 0.954 -16.104 1.00 81.00 128 ASP A N 1
ATOM 1063 C CA . ASP A 1 128 ? -6.448 1.664 -16.355 1.00 81.00 128 ASP A CA 1
ATOM 1064 C C . ASP A 1 128 ? -6.656 2.843 -15.393 1.00 81.00 128 ASP A C 1
ATOM 1066 O O . ASP A 1 128 ? -7.346 3.808 -15.722 1.00 81.00 128 ASP A O 1
ATOM 1070 N N . PHE A 1 129 ? -6.053 2.793 -14.199 1.00 80.88 129 PHE A N 1
ATOM 1071 C CA . PHE A 1 129 ? -6.244 3.814 -13.166 1.00 80.88 129 PHE A CA 1
ATOM 1072 C C . PHE A 1 129 ? -4.950 4.433 -12.626 1.00 80.88 129 PHE A C 1
ATOM 1074 O O . PHE A 1 129 ? -5.009 5.479 -11.978 1.00 80.88 129 PHE A O 1
ATOM 1081 N N . VAL A 1 130 ? -3.777 3.860 -12.905 1.00 81.44 130 VAL A N 1
ATOM 1082 C CA . VAL A 1 130 ? -2.476 4.431 -12.544 1.00 81.44 130 VAL A CA 1
ATOM 1083 C C . VAL A 1 130 ? -1.778 4.958 -13.795 1.00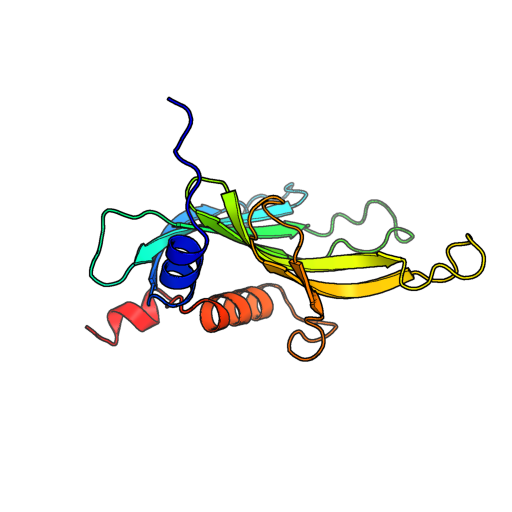 81.44 130 VAL A C 1
ATOM 1085 O O . VAL A 1 130 ? -1.378 4.209 -14.684 1.00 81.44 130 VAL A O 1
ATOM 1088 N N . LYS A 1 131 ? -1.591 6.280 -13.854 1.00 77.81 131 LYS A N 1
ATOM 1089 C CA . LYS A 1 131 ? -0.925 6.947 -14.981 1.00 77.81 131 LYS A CA 1
ATOM 1090 C C . LYS A 1 131 ? 0.533 6.485 -15.120 1.00 77.81 131 LYS A C 1
ATOM 1092 O O . LYS A 1 131 ? 1.247 6.321 -14.133 1.00 77.81 131 LYS A O 1
ATOM 1097 N N . LYS A 1 132 ? 1.017 6.390 -16.364 1.00 69.50 132 LYS A N 1
ATOM 1098 C CA . LYS A 1 132 ? 2.391 5.962 -16.704 1.00 69.50 132 LYS A CA 1
ATOM 1099 C C . LYS A 1 132 ? 3.499 6.772 -16.010 1.00 69.50 132 LYS A C 1
ATOM 1101 O O . LYS A 1 132 ? 4.527 6.202 -15.670 1.00 69.50 132 LYS A O 1
ATOM 1106 N N . ASN A 1 133 ? 3.275 8.067 -15.779 1.00 72.50 133 ASN A N 1
ATOM 1107 C CA . ASN A 1 133 ? 4.231 8.988 -15.147 1.00 72.50 133 ASN A CA 1
ATOM 1108 C C . ASN A 1 133 ? 3.681 9.568 -13.833 1.00 72.50 133 ASN A C 1
ATOM 1110 O O . ASN A 1 133 ? 3.831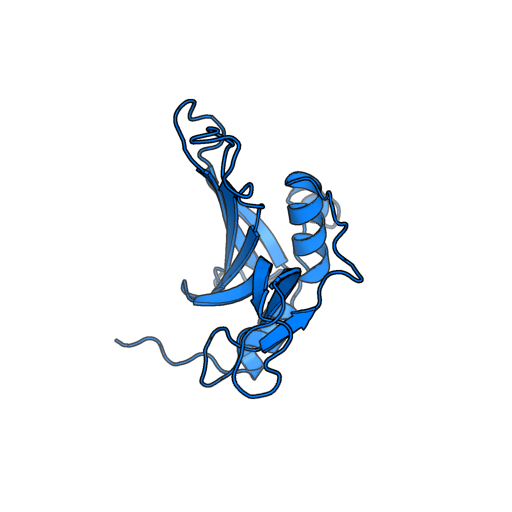 10.759 -13.575 1.00 72.50 133 ASN A O 1
ATOM 1114 N N . ILE A 1 134 ? 2.959 8.762 -13.050 1.00 79.94 134 ILE A N 1
ATOM 1115 C CA . ILE A 1 134 ? 2.439 9.208 -11.756 1.00 79.94 134 ILE A CA 1
ATOM 1116 C C . ILE A 1 134 ? 3.603 9.558 -10.816 1.00 79.94 134 ILE A C 1
ATOM 1118 O O . ILE A 1 134 ? 4.536 8.772 -10.644 1.00 79.94 134 ILE A O 1
ATOM 1122 N N . ASP A 1 135 ? 3.567 10.749 -10.225 1.00 79.75 135 ASP A N 1
ATOM 1123 C CA . ASP A 1 135 ? 4.519 11.131 -9.187 1.00 79.75 135 ASP A CA 1
ATOM 1124 C C . ASP A 1 135 ? 4.178 10.445 -7.851 1.00 79.75 135 ASP A C 1
ATOM 1126 O O . ASP A 1 135 ? 3.093 9.885 -7.658 1.00 79.75 135 ASP A O 1
ATOM 1130 N N . PHE A 1 136 ? 5.117 10.481 -6.904 1.00 77.19 136 PHE A N 1
ATOM 1131 C CA . PHE A 1 136 ? 4.963 9.787 -5.627 1.00 77.19 136 PHE A CA 1
ATOM 1132 C C . PHE A 1 136 ? 3.782 10.308 -4.795 1.00 77.19 136 PHE A C 1
ATOM 1134 O O . PHE A 1 136 ? 3.064 9.502 -4.207 1.00 77.19 136 PHE A O 1
ATOM 1141 N N . ALA A 1 137 ? 3.538 11.622 -4.774 1.00 81.88 137 ALA A N 1
ATOM 1142 C CA . ALA A 1 137 ? 2.435 12.204 -4.012 1.00 81.88 137 ALA A CA 1
ATOM 1143 C C . ALA A 1 137 ? 1.078 11.811 -4.614 1.00 81.88 137 ALA A C 1
ATOM 1145 O O . ALA A 1 137 ? 0.177 11.383 -3.889 1.00 81.88 137 ALA A O 1
ATOM 1146 N N . SER A 1 138 ? 0.959 11.855 -5.942 1.00 86.44 138 SER A N 1
ATOM 1147 C CA . SER A 1 138 ? -0.236 11.390 -6.652 1.00 86.44 138 SER A CA 1
ATOM 1148 C C . SER A 1 138 ? -0.511 9.903 -6.417 1.00 86.44 138 SER A C 1
ATOM 1150 O O . SER A 1 138 ? -1.666 9.513 -6.232 1.00 86.44 138 SER A O 1
ATOM 1152 N N . LEU A 1 139 ? 0.530 9.061 -6.381 1.00 87.31 139 LEU A N 1
ATOM 1153 C CA . LEU A 1 139 ? 0.379 7.633 -6.095 1.00 87.31 139 LEU A CA 1
ATOM 1154 C C . LEU A 1 139 ? -0.125 7.392 -4.665 1.00 87.31 139 LEU A C 1
ATOM 1156 O O . LEU A 1 139 ? -1.004 6.553 -4.463 1.00 87.31 139 LEU A O 1
ATOM 1160 N N . ILE A 1 140 ? 0.390 8.143 -3.686 1.00 86.62 140 ILE A N 1
ATOM 1161 C CA . ILE A 1 140 ? -0.085 8.092 -2.296 1.00 86.62 140 ILE A CA 1
ATOM 1162 C C . ILE A 1 140 ? -1.569 8.444 -2.240 1.00 86.62 140 ILE A C 1
ATOM 1164 O O . ILE A 1 140 ? -2.362 7.664 -1.716 1.00 86.62 140 ILE A O 1
ATOM 1168 N N . TYR A 1 141 ? -1.955 9.581 -2.822 1.00 87.81 141 TYR A N 1
ATOM 1169 C CA . TYR A 1 141 ? -3.339 10.050 -2.803 1.00 87.81 141 TYR A CA 1
ATOM 1170 C C . TYR A 1 141 ? -4.304 9.053 -3.460 1.00 87.81 141 TYR A C 1
ATOM 1172 O O . TYR A 1 141 ? -5.376 8.766 -2.922 1.00 87.81 141 TYR A O 1
ATOM 1180 N N . LEU A 1 142 ? -3.898 8.462 -4.588 1.00 90.44 142 LEU A N 1
ATOM 1181 C CA . LEU A 1 142 ? -4.650 7.401 -5.254 1.00 90.44 142 LEU A CA 1
ATOM 1182 C C . LEU A 1 142 ? -4.873 6.201 -4.326 1.00 90.44 142 LEU A C 1
ATOM 1184 O O . LEU A 1 142 ? -5.998 5.711 -4.222 1.00 90.44 142 LEU A O 1
ATOM 1188 N N . CYS A 1 143 ? -3.828 5.742 -3.636 1.00 90.38 143 CYS A N 1
ATOM 1189 C CA . CYS A 1 143 ? -3.922 4.599 -2.729 1.00 90.38 143 CYS A CA 1
ATOM 1190 C C . CYS A 1 143 ? -4.795 4.902 -1.504 1.00 90.38 143 CYS A C 1
ATOM 1192 O O . CYS A 1 143 ? -5.623 4.072 -1.134 1.00 90.38 143 CYS A O 1
ATOM 1194 N N . LEU A 1 144 ? -4.658 6.095 -0.911 1.00 90.69 144 LEU A N 1
ATOM 1195 C CA . LEU A 1 144 ? -5.486 6.537 0.215 1.00 90.69 144 LEU A CA 1
ATOM 1196 C C . LEU A 1 144 ? -6.974 6.495 -0.148 1.00 90.69 144 LEU A C 1
ATOM 1198 O O . LEU A 1 144 ? -7.762 5.846 0.539 1.00 90.69 144 LEU A O 1
ATOM 1202 N N . ARG A 1 145 ? -7.343 7.083 -1.292 1.00 90.12 145 ARG A N 1
ATOM 1203 C CA . ARG A 1 145 ? -8.724 7.044 -1.789 1.00 90.12 145 ARG A CA 1
ATOM 1204 C C . ARG A 1 145 ? -9.207 5.625 -2.065 1.00 90.12 145 ARG A C 1
ATOM 1206 O O . ARG A 1 145 ? -10.303 5.261 -1.649 1.00 90.12 145 ARG A O 1
ATOM 1213 N N . ARG A 1 146 ? -8.405 4.820 -2.765 1.00 89.38 146 ARG A N 1
ATOM 1214 C CA . ARG A 1 146 ? -8.786 3.460 -3.174 1.00 89.38 146 ARG A CA 1
ATOM 1215 C C . ARG A 1 146 ? -8.980 2.518 -1.985 1.00 89.38 146 ARG A C 1
ATOM 1217 O O . ARG A 1 146 ? -9.773 1.587 -2.080 1.00 89.38 146 ARG A O 1
ATOM 1224 N N . TRP A 1 147 ? -8.276 2.748 -0.879 1.00 91.00 147 TRP A N 1
ATOM 1225 C CA . TRP A 1 147 ? -8.343 1.905 0.320 1.00 91.00 147 TRP A CA 1
ATOM 1226 C C . TRP A 1 147 ? -9.134 2.538 1.473 1.00 91.00 147 TRP A C 1
ATOM 1228 O O . TRP A 1 147 ? -9.037 2.068 2.613 1.00 91.00 147 TRP A O 1
ATOM 1238 N N . ASN A 1 148 ? -9.934 3.566 1.165 1.00 91.56 148 ASN A N 1
ATOM 1239 C CA . ASN A 1 148 ? -10.837 4.254 2.088 1.00 91.56 148 ASN A CA 1
ATOM 1240 C C . ASN A 1 148 ? -10.119 4.811 3.335 1.00 91.56 148 ASN A C 1
ATOM 1242 O O . ASN A 1 148 ? -10.528 4.568 4.473 1.00 91.56 148 ASN A O 1
ATOM 1246 N N . ILE A 1 149 ? -8.994 5.499 3.108 1.00 91.38 149 ILE A N 1
ATOM 1247 C CA . ILE A 1 149 ? -8.167 6.135 4.138 1.00 91.38 149 ILE A CA 1
ATOM 1248 C C . ILE A 1 149 ? -8.226 7.652 3.962 1.00 91.38 149 ILE A C 1
ATOM 1250 O O . ILE A 1 149 ? -7.856 8.180 2.914 1.00 91.38 149 ILE A O 1
ATOM 1254 N N . GLU A 1 150 ? -8.637 8.343 5.014 1.00 89.19 150 GLU A N 1
ATOM 1255 C CA . GLU A 1 150 ? -8.673 9.798 5.101 1.00 89.19 150 GLU A CA 1
ATOM 1256 C C . GLU A 1 150 ? -7.319 10.366 5.522 1.00 89.19 150 GLU A C 1
ATOM 1258 O O . GLU A 1 150 ? -6.595 9.789 6.347 1.00 89.19 150 GLU A O 1
ATOM 1263 N N . THR A 1 151 ? -6.990 11.538 4.982 1.00 80.19 151 THR A N 1
ATOM 1264 C CA . THR A 1 151 ? -5.913 12.356 5.540 1.00 80.19 151 THR A CA 1
ATOM 1265 C C . THR A 1 151 ? -6.342 12.941 6.885 1.00 80.19 151 THR A C 1
ATOM 1267 O O . THR A 1 151 ? -7.529 13.051 7.194 1.00 80.19 151 THR A O 1
ATOM 1270 N N . SER A 1 152 ? -5.369 13.348 7.698 1.00 68.50 152 SER A N 1
ATOM 1271 C CA . SER A 1 152 ? -5.622 14.015 8.979 1.00 68.50 152 SER A CA 1
ATOM 1272 C C . SER A 1 152 ? -6.481 15.280 8.835 1.00 68.50 152 SER A C 1
ATOM 1274 O O . SER A 1 152 ? -7.316 15.544 9.691 1.00 68.50 152 SER A O 1
ATOM 1276 N N . GLU A 1 153 ? -6.326 16.020 7.734 1.00 66.44 153 GLU A N 1
ATOM 1277 C CA . GLU A 1 153 ? -7.125 17.215 7.421 1.00 66.44 153 GLU A CA 1
ATOM 1278 C C . GLU A 1 153 ? -8.590 16.866 7.119 1.00 66.44 153 GLU A C 1
ATOM 1280 O O . GLU A 1 153 ? -9.499 17.507 7.634 1.00 66.44 153 GLU A O 1
ATOM 1285 N N . GLN A 1 154 ? -8.829 15.808 6.335 1.00 64.31 154 GLN A N 1
ATOM 1286 C CA . GLN A 1 154 ? -10.181 15.335 6.020 1.00 64.31 154 GLN A CA 1
ATOM 1287 C C . GLN A 1 154 ? -10.906 14.826 7.268 1.00 64.31 154 GLN A C 1
ATOM 1289 O O . GLN A 1 154 ? -12.076 15.135 7.470 1.00 64.31 154 GLN A O 1
ATOM 1294 N N . TYR A 1 155 ? -10.192 14.102 8.133 1.00 58.06 155 TYR A N 1
ATOM 1295 C CA . TYR A 1 155 ? -10.742 13.613 9.394 1.00 58.06 155 TYR A CA 1
ATOM 1296 C C . TYR A 1 155 ? -11.197 14.761 10.308 1.00 58.06 155 TYR A C 1
ATOM 1298 O O . TYR A 1 155 ? -12.284 14.695 10.868 1.00 58.06 155 TYR A O 1
ATOM 1306 N N . GLN A 1 156 ? -10.401 15.829 10.427 1.00 62.47 156 GLN A N 1
ATOM 1307 C CA . GLN A 1 156 ? -10.716 16.977 11.287 1.00 62.47 156 GLN A CA 1
ATOM 1308 C C . GLN A 1 156 ? -11.878 17.843 10.779 1.00 62.47 156 GLN A C 1
ATOM 1310 O O . GLN A 1 156 ? -12.497 18.528 11.583 1.00 62.47 156 GLN A O 1
ATOM 1315 N N . MET A 1 157 ? -12.180 17.829 9.477 1.00 60.81 157 MET A N 1
ATOM 1316 C CA . MET A 1 157 ? -13.306 18.580 8.902 1.00 60.81 157 MET A CA 1
ATOM 1317 C C . MET A 1 157 ? -14.662 17.869 9.029 1.00 60.81 157 MET A C 1
ATOM 1319 O O . MET A 1 157 ? -15.698 18.509 8.867 1.00 60.81 157 MET A O 1
ATOM 1323 N N . GLU A 1 158 ? -14.668 16.554 9.263 1.00 54.72 158 GLU A N 1
ATOM 1324 C CA . GLU A 1 158 ? -15.884 15.732 9.376 1.00 54.72 158 GLU A CA 1
ATOM 1325 C C . GLU A 1 158 ? -16.249 15.362 10.831 1.00 54.72 158 GLU A C 1
ATOM 1327 O O . GLU A 1 158 ? -17.058 14.450 11.050 1.00 54.72 158 GLU A O 1
ATOM 1332 N N . ILE A 1 159 ? -15.622 16.020 11.812 1.00 53.00 159 ILE A N 1
ATOM 1333 C CA . ILE A 1 159 ? -15.937 15.959 13.250 1.00 53.00 159 ILE A CA 1
ATOM 1334 C C . ILE A 1 159 ? -16.531 17.304 13.658 1.00 53.00 159 ILE A C 1
ATOM 1336 O O . ILE A 1 159 ? -17.532 17.282 14.405 1.00 53.00 159 ILE A O 1
#

Radius of gyration: 17.42 Å; chains: 1; bounding box: 40×41×47 Å

Secondary structure (DSSP, 8-state):
-PPPPPPHHHHHHHHHS-EEEEEEEEE-TT-TT-SSEEEEEEEEETTEEEEEEEEEEEE-----S-TTSPPPPPEEEEEETTEEEEEEEEEEEE--EETTEE--EEEEEEEEE--TTTSS-EEEE-TTTS-TT--HHHHHHHHHHHTTEE-HHHHHH--

Sequence (159 aa):
MPDAPFTEAEVRDLIAAKKYIHRVMEDNRGQPNANEIRLTYEIRRRGNETGNLHLRLFARLEKQVNAAVVKPQPGVSLLWCNKRIRCICWRLRHDIIRDGRVIGFVRHWHEKQWTDPDEDKFIIDANDFVKKNIDFASLIYLCLRRWNIETSEQYQMEI

Foldseek 3Di:
DPPDPDDPVNLVCQLPFAKEFPDWPDFCPVPPPQQKTWTKTWMDGVPDPPFTKIKIWIAGDDPPPDPPDDHAGIKIFIDGPNQTAKMKGWDWDQDDQDPNDRDDTDTAIWMWGQDPPPSTPDTDGCPVPDPPPDDRVNNVVSVCVSSNYDYPVRVVVVD

pLDDT: mean 74.0, std 14.63, range [34.25, 91.56]